Protein AF-A0A183L4C7-F1 (afdb_monomer_lite)

InterPro domains:
  IPR059255 CFAP74, first Ig-like domain [PF24771] (80-130)

Foldseek 3Di:
DDDDPPPPPPPPPDDDDDDDDDDDDDDDDDDDDPPDPVVVVQVPDDPVRVVVVVVVVVVCVVVVDDFDADPNDTDDDDQKDKVVPDDDDPDDDPPDDDDDDMDIDGPDPDDDDDDDDPDDPVVVVRDDDD

Structure (mmCIF, N/CA/C/O backbone):
data_AF-A0A183L4C7-F1
#
_entry.id   AF-A0A183L4C7-F1
#
loop_
_atom_site.group_PDB
_atom_site.id
_atom_site.type_symbol
_atom_site.label_atom_id
_atom_site.label_alt_id
_atom_site.label_comp_id
_atom_site.label_asym_id
_atom_site.label_entity_id
_atom_site.label_seq_id
_atom_site.pdbx_PDB_ins_code
_atom_site.Cartn_x
_atom_site.Cartn_y
_atom_site.Cartn_z
_atom_site.occupancy
_atom_site.B_iso_or_equiv
_atom_site.auth_seq_id
_atom_site.auth_comp_id
_atom_site.auth_asym_id
_atom_site.auth_atom_id
_atom_site.pdbx_PDB_model_num
ATOM 1 N N . LEU A 1 1 ? 10.182 16.700 11.525 1.00 36.00 1 LEU A N 1
ATOM 2 C CA . LEU A 1 1 ? 11.193 16.830 10.453 1.00 36.00 1 LEU A CA 1
ATOM 3 C C . LEU A 1 1 ? 10.450 17.021 9.144 1.00 36.00 1 LEU A C 1
ATOM 5 O O . LEU A 1 1 ? 9.896 16.068 8.617 1.00 36.00 1 LEU A O 1
ATOM 9 N N . THR A 1 2 ? 10.350 18.267 8.698 1.00 35.50 2 THR A N 1
ATOM 10 C CA . THR A 1 2 ? 9.582 18.672 7.516 1.00 35.50 2 THR A CA 1
ATOM 11 C C . THR A 1 2 ? 10.579 18.859 6.381 1.00 35.50 2 THR A C 1
ATOM 13 O O . THR A 1 2 ? 11.423 19.748 6.461 1.00 35.50 2 THR A O 1
ATOM 16 N N . ILE A 1 3 ? 10.550 17.993 5.368 1.00 37.69 3 ILE A N 1
ATOM 17 C CA . ILE A 1 3 ? 11.445 18.105 4.211 1.00 37.69 3 ILE A CA 1
ATOM 18 C C . ILE A 1 3 ? 10.652 18.760 3.081 1.00 37.69 3 ILE A C 1
ATOM 20 O O . ILE A 1 3 ? 9.740 18.166 2.515 1.00 37.69 3 ILE A O 1
ATOM 24 N N . SER A 1 4 ? 10.995 20.021 2.821 1.00 31.45 4 SER A N 1
ATOM 25 C CA . SER A 1 4 ? 10.507 20.859 1.725 1.00 31.45 4 SER A CA 1
ATOM 26 C C . SER A 1 4 ? 10.917 20.267 0.371 1.00 31.45 4 SER A C 1
ATOM 28 O O . SER A 1 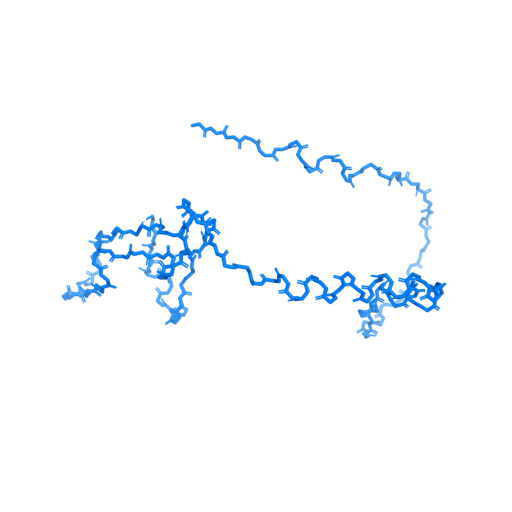4 ? 12.100 20.039 0.117 1.00 31.45 4 SER A O 1
ATOM 30 N N . THR A 1 5 ? 9.943 20.026 -0.506 1.00 47.28 5 THR A N 1
ATOM 31 C CA . THR A 1 5 ? 10.123 19.465 -1.857 1.00 47.28 5 THR A CA 1
ATOM 32 C C . THR A 1 5 ? 10.135 20.526 -2.965 1.00 47.28 5 THR A C 1
ATOM 34 O O . THR A 1 5 ? 9.889 20.211 -4.126 1.00 47.28 5 THR A O 1
ATOM 37 N N . ASP A 1 6 ? 10.487 21.778 -2.661 1.00 49.00 6 ASP A N 1
ATOM 38 C CA . ASP A 1 6 ? 10.307 22.897 -3.606 1.00 49.00 6 ASP A CA 1
ATOM 39 C C . ASP A 1 6 ? 11.470 23.179 -4.576 1.00 49.00 6 ASP A C 1
ATOM 41 O O . ASP A 1 6 ? 11.409 24.115 -5.373 1.00 49.00 6 ASP A O 1
ATOM 45 N N . ARG A 1 7 ? 12.548 22.384 -4.579 1.00 41.00 7 ARG A N 1
ATOM 46 C CA . ARG A 1 7 ? 13.713 22.665 -5.452 1.00 41.00 7 ARG A CA 1
ATOM 47 C C . ARG A 1 7 ? 13.777 21.875 -6.754 1.00 41.00 7 ARG A C 1
ATOM 49 O O . ARG A 1 7 ? 14.546 22.250 -7.636 1.00 41.00 7 ARG A O 1
ATOM 56 N N . VAL A 1 8 ? 12.978 20.821 -6.915 1.00 41.62 8 VAL A N 1
ATOM 57 C CA . VAL A 1 8 ? 13.035 19.980 -8.128 1.00 41.62 8 VAL A CA 1
ATOM 58 C C . VAL A 1 8 ? 12.084 20.482 -9.224 1.00 41.62 8 VAL A C 1
ATOM 60 O O . VAL A 1 8 ? 12.367 20.282 -10.402 1.00 41.62 8 VAL A O 1
ATOM 63 N N . LEU A 1 9 ? 11.029 21.233 -8.881 1.00 42.97 9 LEU A N 1
ATOM 64 C CA . LEU A 1 9 ? 10.064 21.743 -9.867 1.00 42.97 9 LEU A CA 1
ATOM 65 C C . LEU A 1 9 ? 10.450 23.063 -10.562 1.00 42.97 9 LEU A C 1
ATOM 67 O O . LEU A 1 9 ? 9.846 23.403 -11.575 1.00 42.97 9 LEU A O 1
ATOM 71 N N . GLN A 1 10 ? 11.472 23.795 -10.108 1.00 40.47 10 GLN A N 1
ATOM 72 C CA . GLN A 1 10 ? 11.797 25.110 -10.693 1.00 40.47 10 GLN A CA 1
ATOM 73 C C . GLN A 1 10 ? 12.658 25.065 -11.968 1.00 40.47 10 GLN A C 1
ATOM 75 O O . GLN A 1 10 ? 12.884 26.098 -12.594 1.00 40.47 10 GLN A O 1
ATOM 80 N N . LYS A 1 11 ? 13.142 23.891 -12.398 1.00 40.41 11 LYS A N 1
ATOM 81 C CA . LYS A 1 11 ? 13.988 23.787 -13.605 1.00 40.41 11 LYS A CA 1
ATOM 82 C C . LYS A 1 11 ? 13.222 23.638 -14.925 1.00 40.41 11 LYS A C 1
ATOM 84 O O . LYS A 1 11 ? 13.866 23.586 -15.968 1.00 40.41 11 LYS A O 1
ATOM 89 N N . LEU A 1 12 ? 11.887 23.614 -14.909 1.00 40.69 12 LEU A N 1
ATOM 90 C CA . LEU A 1 12 ? 11.076 23.423 -16.122 1.00 40.69 12 LEU A CA 1
ATOM 91 C C . LEU A 1 12 ? 10.258 24.647 -16.565 1.00 40.69 12 LEU A C 1
ATOM 93 O O . LEU A 1 12 ? 9.560 24.560 -17.568 1.00 40.69 12 LEU A O 1
ATOM 97 N N . THR A 1 13 ? 10.352 25.799 -15.896 1.00 35.84 13 THR A N 1
ATOM 98 C CA . THR A 1 13 ? 9.482 26.956 -16.201 1.00 35.84 13 THR A CA 1
A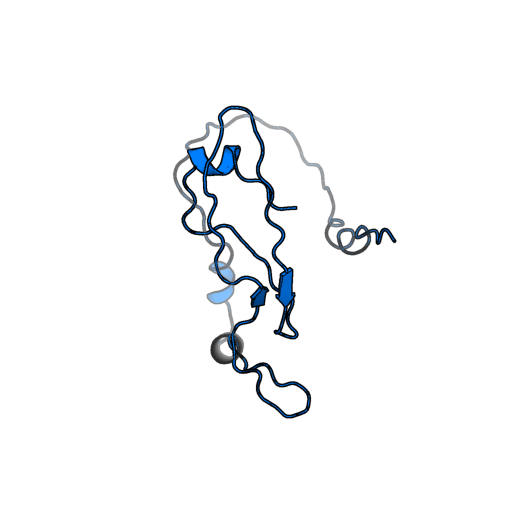TOM 99 C C . THR A 1 13 ? 10.157 28.113 -16.943 1.00 35.84 13 THR A C 1
ATOM 101 O O . THR A 1 13 ? 9.491 29.085 -17.286 1.00 35.84 13 THR A O 1
ATOM 104 N N . ASN A 1 14 ? 11.444 28.014 -17.284 1.00 41.38 14 ASN A N 1
ATOM 105 C CA . ASN A 1 14 ? 12.133 29.065 -18.039 1.00 41.38 14 ASN A CA 1
ATOM 106 C C . ASN A 1 14 ? 12.185 28.753 -19.538 1.00 41.38 14 ASN A C 1
ATOM 108 O O . ASN A 1 14 ? 13.202 28.292 -20.056 1.00 41.38 14 ASN A O 1
ATOM 112 N N . ARG A 1 15 ? 11.101 29.062 -20.257 1.00 36.44 15 ARG A N 1
ATOM 113 C CA . ARG A 1 15 ? 11.179 29.329 -21.700 1.00 36.44 15 ARG A CA 1
ATOM 114 C C . ARG A 1 15 ? 10.190 30.425 -22.107 1.00 36.44 15 ARG A C 1
ATOM 116 O O . ARG A 1 15 ? 9.034 30.165 -22.397 1.00 36.44 15 ARG A O 1
ATOM 123 N N . SER A 1 16 ? 10.706 31.655 -22.054 1.00 36.31 16 SER A N 1
ATOM 124 C CA . SER A 1 16 ? 10.341 32.831 -22.859 1.00 36.31 16 SER A CA 1
ATOM 125 C C . SER A 1 16 ? 8.854 33.060 -23.176 1.00 36.31 16 SER A C 1
ATOM 127 O O . SER A 1 16 ? 8.332 32.552 -24.166 1.00 36.31 16 SER A O 1
ATOM 129 N N . SER A 1 17 ? 8.226 33.969 -22.425 1.00 35.38 17 SER A N 1
ATOM 130 C CA . SER A 1 17 ? 7.083 34.742 -22.921 1.00 35.38 17 SER A CA 1
ATOM 131 C C . SER A 1 17 ? 7.559 35.713 -24.002 1.00 35.38 17 SER A C 1
ATOM 133 O O . SER A 1 17 ? 8.181 36.727 -23.688 1.00 35.38 17 SER A O 1
ATOM 135 N N . THR A 1 18 ? 7.233 35.438 -25.261 1.00 33.53 18 THR A N 1
ATOM 136 C CA . THR A 1 18 ? 7.193 36.466 -26.308 1.00 33.53 18 THR A CA 1
ATOM 137 C C . THR A 1 18 ? 5.728 36.832 -26.524 1.00 33.53 18 THR A C 1
ATOM 139 O O . THR A 1 18 ? 4.923 35.995 -26.918 1.00 33.53 18 THR A O 1
ATOM 142 N N . LYS A 1 19 ? 5.373 38.073 -26.183 1.00 43.31 19 LYS A N 1
ATOM 143 C CA . LYS A 1 19 ? 4.039 38.658 -26.383 1.00 43.31 19 LYS A CA 1
ATOM 144 C C . LYS A 1 19 ? 3.840 38.983 -27.868 1.00 43.31 19 LYS A C 1
ATOM 146 O O . LYS A 1 19 ? 4.723 39.607 -28.445 1.00 43.31 19 LYS A O 1
ATOM 151 N N . LEU A 1 20 ? 2.693 38.629 -28.448 1.00 32.34 20 LEU A N 1
ATOM 152 C CA . LEU A 1 20 ? 2.172 39.150 -29.726 1.00 32.34 20 LEU A CA 1
ATOM 153 C C . LEU A 1 20 ? 0.635 38.952 -29.764 1.00 32.34 20 LEU A C 1
ATOM 155 O O . LEU A 1 20 ? 0.126 38.188 -28.944 1.00 32.34 20 LEU A O 1
ATOM 159 N N . PRO A 1 21 ? -0.110 39.725 -30.577 1.00 32.47 21 PRO A N 1
ATOM 160 C CA . PRO A 1 21 ? -1.150 40.641 -30.122 1.00 32.47 21 PRO A CA 1
ATOM 161 C C . PRO A 1 21 ? -2.568 40.079 -30.267 1.00 32.47 21 PRO A C 1
ATOM 163 O O . PRO A 1 21 ? -2.822 39.132 -31.005 1.00 32.47 21 PRO A O 1
ATOM 166 N N . GLU A 1 22 ? -3.487 40.728 -29.558 1.00 44.72 22 GLU A N 1
ATOM 167 C CA . GLU A 1 22 ? -4.935 40.541 -29.623 1.00 44.72 22 GLU A CA 1
ATOM 168 C C . GLU A 1 22 ? -5.461 40.796 -31.042 1.00 44.72 22 GLU A C 1
ATOM 170 O O . GLU A 1 22 ? -5.318 41.907 -31.540 1.00 44.72 22 GLU A O 1
ATOM 175 N N . THR A 1 23 ? -6.094 39.797 -31.669 1.00 37.69 23 THR A N 1
ATOM 176 C CA . THR A 1 23 ? -7.188 40.014 -32.635 1.00 37.69 23 THR A CA 1
ATOM 177 C C . THR A 1 23 ? -8.161 38.826 -32.626 1.00 37.69 23 THR A C 1
ATOM 179 O O . THR A 1 23 ? -7.791 37.686 -32.889 1.00 37.69 23 THR A O 1
ATOM 182 N N . ASP A 1 24 ? -9.390 39.150 -32.228 1.00 33.12 24 ASP A N 1
ATOM 183 C CA . 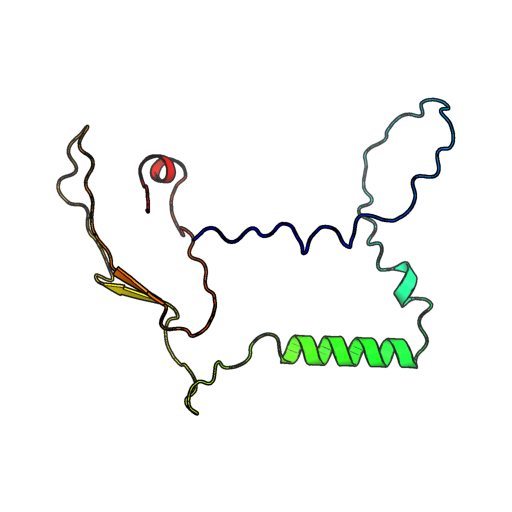ASP A 1 24 ? -10.710 38.699 -32.685 1.00 33.12 24 ASP A CA 1
ATOM 184 C C . ASP A 1 24 ? -11.035 37.211 -32.932 1.00 33.12 24 ASP A C 1
ATOM 186 O O . ASP A 1 24 ? -10.726 36.607 -33.954 1.00 33.12 24 ASP A O 1
ATOM 190 N N . ASN A 1 25 ? -11.816 36.690 -31.977 1.00 45.41 25 ASN A N 1
ATOM 191 C CA . ASN A 1 25 ? -12.999 35.826 -32.101 1.00 45.41 25 ASN A CA 1
ATOM 192 C C . ASN A 1 25 ? -13.237 35.101 -33.442 1.00 45.41 25 ASN A C 1
ATOM 194 O O . ASN A 1 25 ? -13.843 35.658 -34.357 1.00 45.41 25 ASN A O 1
ATOM 198 N N . VAL A 1 26 ? -12.964 33.790 -33.469 1.00 35.09 26 VAL A N 1
ATOM 199 C CA . VAL A 1 26 ? -13.670 32.842 -34.347 1.00 35.09 26 VAL A CA 1
ATOM 200 C C . VAL A 1 26 ? -14.128 31.629 -33.528 1.00 35.09 26 VAL A C 1
ATOM 202 O O . VAL A 1 26 ? -13.431 31.137 -32.645 1.00 35.09 26 VAL A O 1
ATOM 205 N N . ILE A 1 27 ? -15.368 31.240 -33.804 1.00 36.41 27 ILE A N 1
ATOM 206 C CA . ILE A 1 27 ? -16.267 30.301 -33.129 1.00 36.41 27 ILE A CA 1
ATOM 207 C C . ILE A 1 27 ? -15.637 28.912 -32.906 1.00 36.41 27 ILE A C 1
ATOM 209 O O . ILE A 1 27 ? -15.027 28.343 -33.805 1.00 36.41 27 ILE A O 1
ATOM 213 N N . TYR A 1 28 ? -15.817 28.358 -31.700 1.00 32.53 28 TYR A N 1
ATOM 214 C CA . TYR A 1 28 ? -15.396 27.001 -31.342 1.00 32.53 28 TYR A CA 1
ATOM 215 C C . TYR A 1 28 ? -16.383 25.956 -31.872 1.00 32.53 28 TYR A C 1
ATOM 217 O O . TYR A 1 28 ? -17.451 25.786 -31.286 1.00 32.53 28 TYR A O 1
ATOM 225 N N . ASP A 1 29 ? -15.972 25.172 -32.867 1.00 37.66 29 ASP A N 1
ATOM 226 C CA . ASP A 1 29 ? -16.484 23.812 -33.041 1.00 37.66 29 ASP A CA 1
ATOM 227 C C . ASP A 1 29 ? -15.590 22.851 -32.248 1.00 37.66 29 ASP A C 1
ATOM 229 O O . ASP A 1 29 ? -14.447 22.557 -32.601 1.00 37.66 29 ASP A O 1
ATOM 233 N N . LYS A 1 30 ? -16.103 22.399 -31.100 1.00 45.47 30 LYS A N 1
ATOM 234 C CA . LYS A 1 30 ? -15.483 21.361 -30.272 1.00 45.47 30 LYS A CA 1
ATOM 235 C C . LYS A 1 30 ? -15.849 19.980 -30.806 1.00 45.47 30 LYS A C 1
ATOM 237 O O . LYS A 1 30 ? -16.682 19.318 -30.199 1.00 45.47 30 LYS A O 1
ATOM 242 N N . GLU A 1 31 ? -15.177 19.480 -31.835 1.00 45.22 31 GLU A N 1
ATOM 243 C CA . GLU A 1 31 ? -15.162 18.033 -32.073 1.00 45.22 31 GLU A CA 1
ATOM 244 C C . GLU A 1 31 ? -13.779 17.535 -32.495 1.00 45.22 31 GLU A C 1
ATOM 246 O O . GLU A 1 31 ? -13.274 17.869 -33.555 1.00 45.22 31 GLU A O 1
ATOM 251 N N . LYS A 1 32 ? -13.220 16.692 -31.612 1.00 46.84 32 LYS A N 1
ATOM 252 C CA . LYS A 1 32 ? -12.145 15.713 -31.826 1.00 46.84 32 LYS A CA 1
ATOM 253 C C . LYS A 1 32 ? -10.874 16.233 -32.490 1.00 46.84 32 LYS A C 1
ATOM 255 O O . LYS A 1 32 ? -10.802 16.267 -33.699 1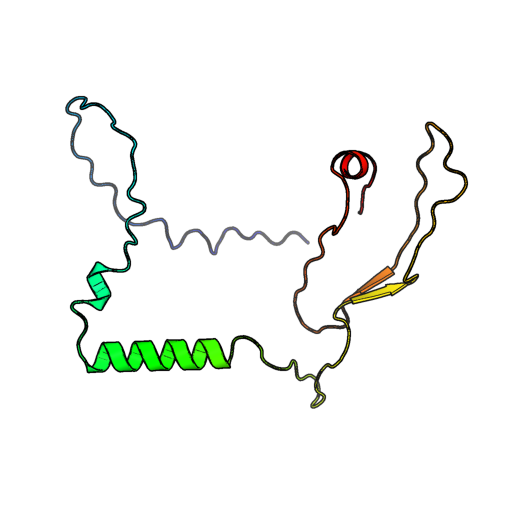.00 46.84 32 LYS A O 1
ATOM 260 N N . GLU A 1 33 ? -9.821 16.397 -31.691 1.00 39.44 33 GLU A N 1
ATOM 261 C CA . GLU A 1 33 ? -8.472 15.959 -32.071 1.00 39.44 33 GLU A CA 1
ATOM 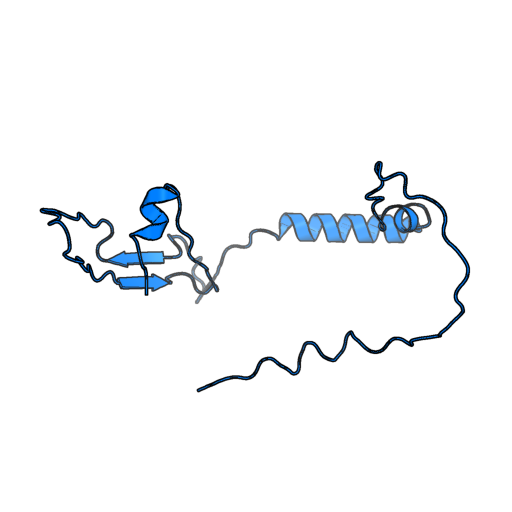262 C C . GLU A 1 33 ? -7.551 16.017 -30.840 1.00 39.44 33 GLU A C 1
ATOM 264 O O . GLU A 1 33 ? -6.827 16.976 -30.589 1.00 39.44 33 GLU A O 1
ATOM 269 N N . HIS A 1 34 ? -7.552 14.948 -30.036 1.00 40.62 34 HIS A N 1
ATOM 270 C CA . HIS A 1 34 ? -6.365 14.620 -29.243 1.00 40.62 34 HIS A CA 1
ATOM 271 C C . HIS A 1 34 ? -5.338 14.005 -30.198 1.00 40.62 34 HIS A C 1
ATOM 273 O O . HIS A 1 34 ? -5.054 12.808 -30.149 1.00 40.62 34 HIS A O 1
ATOM 279 N N . THR A 1 35 ? -4.836 14.811 -31.132 1.00 42.94 35 THR A N 1
ATOM 280 C CA . THR A 1 35 ? -3.820 14.375 -32.083 1.00 42.94 35 THR A CA 1
ATOM 281 C C . THR A 1 35 ? -2.526 14.199 -31.314 1.00 42.94 35 THR A C 1
ATOM 283 O O . THR A 1 35 ? -1.884 15.148 -30.870 1.00 42.94 35 THR A O 1
ATOM 286 N N . ASN A 1 36 ? -2.202 12.927 -31.108 1.00 52.00 36 ASN A N 1
ATOM 287 C CA . ASN A 1 36 ? -0.953 12.406 -30.591 1.00 52.00 36 ASN A CA 1
ATOM 288 C C . ASN A 1 36 ? 0.240 13.167 -31.200 1.00 52.00 36 ASN A C 1
ATOM 290 O O . ASN A 1 36 ? 0.643 12.916 -32.339 1.00 52.00 36 ASN A O 1
ATOM 294 N N . CYS A 1 37 ? 0.817 14.079 -30.416 1.00 48.06 37 CYS A N 1
ATOM 295 C CA . CYS A 1 37 ? 1.974 14.898 -30.772 1.00 48.06 37 CYS A CA 1
ATOM 296 C C . CYS A 1 37 ? 3.264 14.088 -31.012 1.00 48.06 37 CYS A C 1
ATOM 298 O O . CYS A 1 37 ? 4.287 14.662 -31.380 1.00 48.06 37 CYS A O 1
ATOM 300 N N . ASN A 1 38 ? 3.217 12.758 -30.892 1.00 53.75 38 ASN A N 1
ATOM 301 C CA . ASN A 1 38 ? 4.356 11.869 -31.108 1.00 53.75 38 ASN A CA 1
ATOM 302 C C . ASN A 1 38 ? 4.407 11.302 -32.541 1.00 53.75 38 ASN A C 1
ATOM 304 O O . ASN A 1 38 ? 5.399 10.678 -32.910 1.00 53.75 38 ASN A O 1
ATOM 308 N N . THR A 1 39 ? 3.361 11.498 -33.352 1.00 51.62 39 THR A N 1
ATOM 309 C CA . THR A 1 39 ? 3.235 10.851 -34.676 1.00 51.62 39 THR A CA 1
ATOM 310 C C . THR A 1 39 ? 4.167 11.469 -35.728 1.00 51.62 39 THR A C 1
ATOM 312 O O . THR A 1 39 ? 4.742 10.764 -36.548 1.00 51.62 39 THR A O 1
ATOM 315 N N . TYR A 1 40 ? 4.414 12.780 -35.666 1.00 50.72 40 TYR A N 1
ATOM 316 C CA . TYR A 1 40 ? 5.188 13.491 -36.696 1.00 50.72 40 TYR A CA 1
ATOM 317 C C . TYR A 1 40 ? 6.709 13.269 -36.619 1.00 50.72 40 TYR A C 1
ATOM 319 O O . TYR A 1 40 ? 7.425 13.540 -37.585 1.00 50.72 40 TYR A O 1
ATOM 327 N N . HIS A 1 41 ? 7.231 12.788 -35.484 1.00 54.06 41 HIS A N 1
ATOM 328 C CA . HIS A 1 41 ? 8.672 12.571 -35.308 1.00 54.06 41 HIS A CA 1
ATOM 329 C C . HIS A 1 41 ? 9.120 11.162 -35.728 1.00 54.06 41 HIS A C 1
ATOM 331 O O . HIS A 1 41 ? 10.246 10.982 -36.183 1.00 54.06 41 HIS A O 1
ATOM 337 N N . THR A 1 42 ? 8.238 10.162 -35.653 1.00 55.34 42 THR A N 1
ATOM 338 C CA . THR A 1 42 ? 8.545 8.776 -36.046 1.00 55.34 42 THR A CA 1
ATOM 339 C C . THR A 1 42 ? 8.612 8.587 -37.563 1.00 55.34 42 THR A C 1
ATOM 341 O O . THR A 1 42 ? 9.374 7.743 -38.040 1.00 55.34 42 THR A O 1
ATOM 344 N N . GLU A 1 43 ? 7.886 9.387 -38.346 1.00 62.62 43 GLU A N 1
ATOM 345 C CA . GLU A 1 43 ? 7.881 9.289 -39.813 1.00 62.62 43 GLU A CA 1
ATOM 346 C C . GLU A 1 43 ? 9.199 9.762 -40.450 1.00 62.62 43 GLU A C 1
ATOM 348 O O . GLU A 1 43 ? 9.703 9.103 -41.362 1.00 62.62 43 GLU A O 1
ATOM 353 N N . ARG A 1 44 ? 9.820 10.828 -39.917 1.00 68.12 44 ARG A N 1
ATOM 354 C CA . ARG A 1 44 ? 11.091 11.411 -40.413 1.00 68.12 44 ARG A CA 1
ATOM 355 C C . ARG A 1 44 ? 12.366 10.793 -39.828 1.00 68.12 44 ARG A C 1
ATOM 357 O O . ARG A 1 44 ? 13.465 11.246 -40.127 1.00 68.12 44 ARG A O 1
ATOM 364 N N . CYS A 1 45 ? 12.215 9.773 -38.999 1.00 70.31 45 CYS A N 1
ATOM 365 C CA . CYS A 1 45 ? 13.302 9.130 -38.280 1.00 70.31 45 CYS A CA 1
ATOM 366 C C . CYS A 1 45 ? 14.112 8.203 -39.214 1.00 70.31 45 CYS A C 1
ATOM 368 O O . CYS A 1 45 ? 13.536 7.436 -40.001 1.00 70.31 45 CYS A O 1
ATOM 370 N N . SER A 1 46 ? 15.444 8.275 -39.146 1.00 85.62 46 SER A N 1
ATOM 371 C CA . SER A 1 46 ? 16.368 7.411 -39.888 1.00 85.62 46 SER A CA 1
ATOM 372 C C . SER A 1 46 ? 16.132 5.939 -39.540 1.00 85.62 46 SER A C 1
ATOM 374 O O . SER A 1 46 ? 15.695 5.601 -38.439 1.00 85.62 46 SER A O 1
ATOM 376 N N . LYS A 1 47 ? 16.452 5.025 -40.464 1.00 88.00 47 LYS A N 1
ATOM 377 C CA . LYS A 1 47 ? 16.309 3.576 -40.238 1.00 88.00 47 LYS A CA 1
ATOM 378 C C . LYS A 1 47 ? 17.044 3.121 -38.967 1.00 88.00 47 LYS A C 1
ATOM 380 O O . LYS A 1 47 ? 16.502 2.319 -38.215 1.00 88.00 47 LYS A O 1
ATOM 385 N N . ALA A 1 48 ? 18.223 3.689 -38.704 1.00 91.19 48 ALA A N 1
ATOM 386 C CA . ALA A 1 48 ? 19.010 3.401 -37.506 1.00 91.19 48 ALA A CA 1
ATOM 387 C C . ALA A 1 48 ? 18.332 3.898 -36.217 1.00 91.19 48 ALA A C 1
ATOM 389 O O . ALA A 1 48 ? 18.302 3.198 -35.212 1.00 91.19 48 ALA A O 1
ATOM 390 N N . GLU A 1 49 ? 17.743 5.092 -36.243 1.00 86.50 49 GLU A N 1
ATOM 391 C CA . GLU A 1 49 ? 17.050 5.660 -35.084 1.00 86.50 49 GLU A CA 1
ATOM 392 C C . GLU A 1 49 ? 15.771 4.871 -34.749 1.00 86.50 49 GLU A C 1
ATOM 394 O O . GLU A 1 49 ? 15.497 4.605 -33.578 1.00 86.50 49 GLU A O 1
ATOM 399 N N . LYS A 1 50 ? 15.034 4.414 -35.773 1.00 88.12 50 LYS A N 1
ATOM 400 C CA . LYS A 1 50 ? 13.874 3.519 -35.613 1.00 88.12 50 LYS A CA 1
ATOM 401 C C . LYS A 1 50 ? 14.267 2.194 -34.955 1.00 88.12 50 LYS A C 1
ATOM 403 O O . LYS A 1 50 ? 13.564 1.723 -34.063 1.00 88.12 50 LYS A O 1
ATOM 408 N N . GLU A 1 51 ? 15.397 1.617 -35.357 1.00 92.81 51 GLU A N 1
ATOM 409 C CA . GLU A 1 51 ? 15.926 0.380 -34.774 1.00 92.81 51 GLU A CA 1
ATOM 410 C C . GLU A 1 51 ? 16.350 0.566 -33.309 1.00 92.81 51 GLU A C 1
ATOM 412 O O . GLU A 1 51 ? 15.989 -0.244 -32.451 1.00 92.81 51 GLU A O 1
ATOM 417 N N . ILE A 1 52 ? 17.049 1.663 -32.993 1.00 93.38 52 ILE A N 1
ATOM 418 C CA . ILE A 1 52 ? 17.425 2.014 -31.615 1.00 93.38 52 ILE A CA 1
ATOM 419 C C . ILE A 1 52 ? 16.174 2.158 -30.748 1.00 93.38 52 ILE A C 1
ATOM 421 O O . ILE A 1 52 ? 16.103 1.570 -29.668 1.00 93.38 52 ILE A O 1
ATOM 425 N N . LEU A 1 53 ? 15.170 2.895 -31.230 1.00 92.56 53 LEU A N 1
ATOM 426 C CA . LEU A 1 53 ? 13.915 3.086 -30.512 1.00 92.56 53 LEU A CA 1
ATOM 427 C C . LEU A 1 53 ? 13.226 1.747 -30.237 1.00 92.56 53 LEU A C 1
ATOM 429 O O . LEU A 1 53 ? 12.837 1.477 -29.102 1.00 92.56 53 LEU A O 1
ATOM 433 N N . GLN A 1 54 ? 13.113 0.885 -31.248 1.00 93.19 54 GLN A N 1
ATOM 434 C CA . GLN A 1 54 ? 12.504 -0.434 -31.092 1.00 93.19 54 GLN A CA 1
ATOM 435 C C . GLN A 1 54 ? 13.252 -1.284 -30.059 1.00 93.19 54 GLN A C 1
ATOM 437 O O . GLN A 1 54 ? 12.616 -1.904 -29.205 1.00 93.19 54 GLN A O 1
ATOM 442 N N . ARG A 1 55 ? 14.588 -1.275 -30.086 1.00 95.25 55 ARG A N 1
ATOM 443 C CA . ARG A 1 55 ? 15.417 -1.994 -29.113 1.00 95.25 55 ARG A CA 1
ATOM 444 C C . ARG A 1 55 ? 15.202 -1.482 -27.691 1.00 95.25 55 ARG A C 1
ATOM 446 O O . ARG A 1 55 ? 15.018 -2.292 -26.788 1.00 95.25 55 ARG A O 1
ATOM 453 N N . VAL A 1 56 ? 15.186 -0.165 -27.486 1.00 94.44 56 VAL A N 1
ATOM 454 C CA . VAL A 1 56 ? 14.957 0.445 -26.164 1.00 94.44 56 VAL A CA 1
ATOM 455 C C . VAL A 1 56 ? 13.558 0.120 -25.645 1.00 94.44 56 VAL A C 1
ATOM 457 O O . VAL A 1 56 ? 13.402 -0.231 -24.476 1.00 94.44 56 VAL A O 1
ATOM 460 N N . LEU A 1 57 ? 12.539 0.190 -26.505 1.00 94.31 57 LEU A N 1
ATOM 461 C CA . LEU A 1 57 ? 11.169 -0.172 -26.143 1.00 94.31 57 LEU A CA 1
ATOM 462 C C . LEU A 1 57 ? 11.065 -1.646 -25.749 1.00 94.31 57 LEU A C 1
ATOM 464 O O . LEU A 1 57 ? 10.428 -1.962 -24.746 1.00 94.31 57 LEU A O 1
ATOM 468 N N . GLN A 1 58 ? 11.707 -2.534 -26.506 1.00 95.00 58 GLN A N 1
ATOM 469 C CA . GLN A 1 58 ? 11.727 -3.963 -26.215 1.00 95.00 58 GLN A CA 1
ATOM 470 C C . GLN A 1 58 ? 12.430 -4.249 -24.882 1.00 95.00 58 GLN A C 1
ATOM 472 O O . GLN A 1 58 ? 11.850 -4.895 -24.015 1.00 95.00 58 GLN A O 1
ATOM 477 N N . GLN A 1 59 ? 13.617 -3.677 -24.668 1.00 93.81 59 GLN A N 1
ATOM 478 C CA . GLN A 1 59 ? 14.353 -3.802 -23.408 1.00 93.81 59 GLN A CA 1
ATOM 479 C C . GLN A 1 59 ? 13.558 -3.253 -22.225 1.00 93.81 59 GLN A C 1
ATOM 481 O O . GLN A 1 59 ? 13.547 -3.854 -21.155 1.00 93.81 59 GLN A O 1
ATOM 486 N N . THR A 1 60 ? 12.874 -2.124 -22.411 1.00 92.94 60 THR A N 1
ATOM 487 C CA . THR A 1 60 ? 12.035 -1.537 -21.366 1.00 92.94 60 THR A CA 1
ATOM 488 C C . THR A 1 60 ? 10.890 -2.482 -21.026 1.00 92.94 60 THR A C 1
ATOM 490 O O . THR A 1 60 ? 10.684 -2.751 -19.850 1.00 92.94 60 THR A O 1
ATOM 493 N N . ARG A 1 61 ? 10.196 -3.036 -22.032 1.00 92.25 61 ARG A N 1
ATOM 494 C CA . ARG A 1 61 ? 9.097 -4.004 -21.853 1.00 92.25 61 ARG A CA 1
ATOM 495 C C . ARG A 1 61 ? 9.540 -5.265 -21.120 1.00 92.25 61 ARG A C 1
ATOM 497 O O . ARG A 1 61 ? 8.852 -5.704 -20.205 1.00 92.25 61 ARG A O 1
ATOM 504 N N . GLU A 1 62 ? 10.688 -5.815 -21.493 1.00 91.75 62 GLU A N 1
ATOM 505 C CA . GLU A 1 62 ? 11.259 -7.012 -20.864 1.00 91.75 62 GLU A CA 1
ATOM 506 C C . GLU A 1 62 ? 11.669 -6.768 -19.405 1.00 91.75 62 GLU A C 1
ATOM 508 O O . GLU A 1 62 ? 11.630 -7.689 -18.595 1.00 91.75 62 GLU A O 1
ATOM 513 N N . ASN A 1 63 ? 12.007 -5.525 -19.049 1.00 88.56 63 ASN A N 1
ATOM 514 C CA . ASN A 1 63 ? 12.468 -5.141 -17.715 1.00 88.56 63 ASN A CA 1
ATOM 515 C C . ASN A 1 63 ? 11.418 -4.394 -16.874 1.00 88.56 63 ASN A C 1
ATOM 517 O O . ASN A 1 63 ? 11.770 -3.833 -15.839 1.00 88.56 63 ASN A O 1
ATOM 521 N N . ILE A 1 64 ? 10.136 -4.389 -17.270 1.00 87.75 64 ILE A N 1
ATOM 522 C CA . ILE A 1 64 ? 9.065 -3.760 -16.469 1.00 87.75 64 ILE A CA 1
ATOM 523 C C . ILE A 1 64 ? 8.946 -4.438 -15.100 1.00 87.75 64 ILE A C 1
ATOM 525 O O . ILE A 1 64 ? 8.767 -3.768 -14.085 1.00 87.75 64 ILE A O 1
ATOM 529 N N . VAL A 1 65 ? 9.037 -5.769 -15.073 1.00 84.19 65 VAL A N 1
ATOM 530 C CA . VAL A 1 65 ? 8.919 -6.568 -13.852 1.00 84.19 65 VAL A CA 1
ATOM 531 C C . VAL A 1 65 ? 10.256 -7.242 -13.586 1.00 84.19 65 VAL A C 1
ATOM 533 O O . VAL A 1 65 ? 10.585 -8.254 -14.200 1.00 84.19 65 VAL A O 1
ATOM 536 N N . GLN A 1 66 ? 11.029 -6.682 -12.658 1.00 83.88 66 GLN A N 1
ATOM 537 C CA . GLN A 1 66 ? 12.272 -7.289 -12.193 1.00 83.88 66 GLN A CA 1
ATOM 538 C C . GLN A 1 66 ? 12.079 -7.913 -10.808 1.00 83.88 66 GLN A C 1
ATOM 540 O O . GLN A 1 66 ? 11.410 -7.326 -9.953 1.00 83.88 66 GLN A O 1
ATOM 545 N N . PRO A 1 67 ? 12.656 -9.101 -10.554 1.00 84.75 67 PRO A N 1
ATOM 546 C CA . PRO A 1 67 ? 12.606 -9.701 -9.234 1.00 84.75 67 PRO A CA 1
ATOM 547 C C . PRO A 1 67 ? 13.378 -8.825 -8.248 1.00 84.75 67 PRO A C 1
ATOM 549 O O . PRO A 1 67 ? 14.538 -8.481 -8.471 1.00 84.75 67 PRO A O 1
ATOM 552 N N . GLN A 1 68 ? 12.748 -8.497 -7.127 1.00 82.38 68 GLN A N 1
ATOM 553 C CA . GLN A 1 68 ? 13.431 -7.812 -6.044 1.00 82.38 68 GLN A CA 1
ATOM 554 C C . GLN A 1 68 ? 14.392 -8.790 -5.360 1.00 82.38 68 GLN A C 1
ATOM 556 O O . GLN A 1 68 ? 13.965 -9.815 -4.833 1.00 82.38 68 GLN A O 1
ATOM 561 N N . ILE A 1 69 ? 15.690 -8.490 -5.376 1.00 84.50 69 ILE A N 1
ATOM 562 C CA . ILE A 1 69 ? 16.725 -9.308 -4.732 1.00 84.50 69 ILE A CA 1
ATOM 563 C C . ILE A 1 69 ? 17.352 -8.485 -3.612 1.00 84.50 69 ILE A C 1
ATOM 565 O O . ILE A 1 69 ? 17.884 -7.404 -3.857 1.00 84.50 69 ILE A O 1
ATOM 569 N N . VAL A 1 70 ? 17.308 -9.000 -2.384 1.00 73.88 70 VAL A N 1
ATOM 570 C CA . VAL A 1 70 ? 17.911 -8.360 -1.209 1.00 73.88 70 VAL A CA 1
ATOM 571 C C . VAL A 1 70 ? 18.748 -9.379 -0.451 1.00 73.88 70 VAL A C 1
ATOM 573 O O . VAL A 1 70 ? 18.319 -10.507 -0.224 1.00 73.88 70 VAL A O 1
ATOM 576 N N . ALA A 1 71 ? 19.978 -8.995 -0.096 1.00 78.56 71 ALA A N 1
ATOM 577 C CA . ALA A 1 71 ? 20.951 -9.869 0.567 1.00 78.56 71 ALA A CA 1
ATOM 578 C C . ALA A 1 71 ? 21.142 -11.232 -0.143 1.00 78.56 71 ALA A C 1
ATOM 580 O O . ALA A 1 71 ? 21.266 -12.273 0.499 1.00 78.56 71 ALA A O 1
ATOM 581 N N . GLY A 1 72 ? 21.113 -11.232 -1.483 1.00 83.50 72 GLY A N 1
ATOM 582 C CA . GLY A 1 72 ? 21.264 -12.440 -2.304 1.00 83.50 72 GLY A CA 1
ATOM 583 C C . GLY A 1 72 ? 20.038 -13.359 -2.337 1.00 83.50 72 GLY A C 1
ATOM 584 O O . GLY A 1 72 ? 20.086 -14.405 -2.980 1.00 83.50 72 GLY A O 1
ATOM 585 N N . LYS A 1 73 ? 18.932 -12.985 -1.685 1.00 82.38 73 LYS A N 1
ATOM 586 C CA . LYS A 1 73 ? 17.670 -13.729 -1.714 1.00 82.38 73 LYS A CA 1
ATOM 587 C C . LYS A 1 73 ? 16.638 -12.972 -2.536 1.00 82.38 73 LYS A C 1
ATOM 589 O O . LYS A 1 73 ? 16.444 -11.770 -2.358 1.00 82.38 73 LYS A O 1
ATOM 594 N N . LYS A 1 74 ? 15.966 -13.687 -3.437 1.00 86.44 74 LYS A N 1
ATOM 595 C CA . LYS A 1 74 ? 14.784 -13.167 -4.122 1.00 86.44 74 LYS A CA 1
ATOM 596 C C . LYS A 1 74 ? 13.682 -12.972 -3.081 1.00 86.44 74 LYS A C 1
ATOM 598 O O . LYS A 1 74 ? 13.383 -13.897 -2.328 1.00 86.44 74 LYS A O 1
ATOM 603 N N . PHE A 1 75 ? 13.116 -11.773 -3.026 1.00 84.56 75 PHE A N 1
ATOM 604 C CA . PHE A 1 75 ? 11.905 -11.519 -2.266 1.00 84.56 75 PHE A CA 1
ATOM 605 C C . PHE A 1 75 ? 10.757 -12.249 -2.957 1.00 84.56 75 PHE A C 1
ATOM 607 O O . PHE A 1 75 ? 10.473 -12.013 -4.134 1.00 84.56 75 PHE A O 1
ATOM 614 N N . ASP A 1 76 ? 10.145 -13.164 -2.221 1.00 80.81 76 ASP A N 1
ATOM 615 C CA . ASP A 1 76 ? 8.982 -13.920 -2.649 1.00 80.81 76 ASP A CA 1
ATOM 616 C C . ASP A 1 76 ? 7.972 -13.872 -1.504 1.00 80.81 76 ASP A C 1
ATOM 618 O O . ASP A 1 76 ? 8.273 -14.289 -0.382 1.00 80.81 76 ASP A O 1
ATOM 622 N N . GLY A 1 77 ? 6.824 -13.245 -1.749 1.00 83.31 77 GLY A N 1
ATOM 623 C CA . GLY A 1 77 ? 5.811 -13.013 -0.729 1.00 83.31 77 GLY A CA 1
ATOM 624 C C . GLY A 1 77 ? 5.000 -11.731 -0.926 1.00 83.31 77 GLY A C 1
ATOM 625 O O . GLY A 1 77 ? 5.265 -10.936 -1.831 1.00 83.31 77 GLY A O 1
ATOM 626 N N . PRO A 1 78 ? 3.983 -11.521 -0.074 1.00 83.69 78 PRO A N 1
ATOM 627 C CA . PRO A 1 78 ? 3.166 -10.320 -0.116 1.00 83.69 78 PRO A CA 1
ATOM 628 C C . PRO A 1 78 ? 3.977 -9.102 0.338 1.00 83.69 78 PRO A C 1
ATOM 630 O O . PRO A 1 78 ? 4.667 -9.144 1.357 1.00 83.69 78 PRO A O 1
ATOM 633 N N . SER A 1 79 ? 3.846 -7.983 -0.380 1.00 83.38 79 SER A N 1
ATOM 634 C CA . SER A 1 79 ? 4.525 -6.730 -0.018 1.00 83.38 79 SER A CA 1
ATOM 635 C C . SER A 1 79 ? 4.111 -6.194 1.350 1.00 83.38 79 SER A C 1
ATOM 637 O O . SER A 1 79 ? 4.888 -5.487 1.986 1.00 83.38 79 SER A O 1
ATOM 639 N N . PHE A 1 80 ? 2.912 -6.541 1.821 1.00 87.88 80 PHE A N 1
ATOM 640 C CA . PHE A 1 80 ? 2.408 -6.145 3.128 1.00 87.88 80 PHE A CA 1
ATOM 641 C C . PHE A 1 80 ? 1.994 -7.351 3.965 1.00 87.88 80 PHE A C 1
ATOM 643 O O . PHE A 1 80 ? 1.342 -8.272 3.478 1.00 87.88 80 PHE A O 1
ATOM 650 N N . ILE A 1 81 ? 2.321 -7.297 5.252 1.00 89.94 81 ILE A N 1
ATOM 651 C CA . ILE A 1 81 ? 1.893 -8.263 6.260 1.00 89.94 81 ILE A CA 1
ATOM 652 C C . ILE A 1 81 ? 1.025 -7.518 7.270 1.00 89.94 81 ILE A C 1
ATOM 654 O O . ILE A 1 81 ? 1.495 -6.586 7.923 1.00 89.94 81 ILE A O 1
ATOM 658 N N . ALA A 1 82 ? -0.238 -7.922 7.393 1.00 90.94 82 ALA A N 1
ATOM 659 C CA . ALA A 1 82 ? -1.190 -7.336 8.331 1.00 90.94 82 ALA A CA 1
ATOM 660 C C . ALA A 1 82 ? -1.369 -8.223 9.571 1.00 90.94 82 ALA A C 1
ATOM 662 O O . ALA A 1 82 ? -1.418 -9.451 9.474 1.00 90.94 82 ALA A O 1
ATOM 663 N N . LYS A 1 83 ? -1.479 -7.596 10.745 1.00 92.44 83 LYS A N 1
ATOM 664 C CA . LYS A 1 83 ? -1.834 -8.254 12.008 1.00 92.44 83 LYS A CA 1
ATOM 665 C C . LYS A 1 83 ? -2.869 -7.412 12.767 1.00 92.44 83 LYS A C 1
ATOM 667 O O . LYS A 1 83 ? -2.520 -6.307 13.190 1.00 92.44 83 LYS A 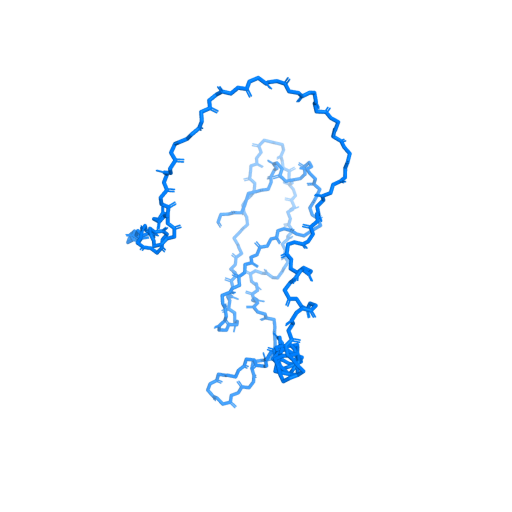O 1
ATOM 672 N N . PRO A 1 84 ? -4.089 -7.924 13.006 1.00 93.12 84 PRO A N 1
ATOM 673 C CA . PRO A 1 84 ? -4.666 -9.148 12.431 1.00 93.12 84 PRO A CA 1
ATOM 674 C C . PRO A 1 84 ? -4.874 -9.032 10.909 1.00 93.12 84 PRO A C 1
ATOM 676 O O . PRO A 1 84 ? -4.910 -7.929 10.370 1.00 93.12 84 PRO A O 1
ATOM 679 N N . ALA A 1 85 ? -4.978 -10.171 10.219 1.00 87.69 85 ALA A N 1
ATOM 680 C CA . ALA A 1 85 ? -5.221 -10.200 8.773 1.00 87.69 85 ALA A CA 1
ATOM 681 C C . ALA A 1 85 ? -6.675 -9.850 8.415 1.00 87.69 85 ALA A C 1
ATOM 683 O O . ALA A 1 85 ? -6.930 -9.281 7.359 1.00 87.69 85 ALA A O 1
ATOM 684 N N . GLU A 1 86 ? -7.610 -10.157 9.314 1.00 89.81 86 GLU A N 1
ATOM 685 C CA . GLU A 1 86 ? -9.033 -9.885 9.161 1.00 89.81 86 GLU A CA 1
ATOM 686 C C . GLU A 1 86 ? -9.576 -9.287 10.461 1.00 89.81 86 GLU A C 1
ATOM 688 O O . GLU A 1 86 ? -9.154 -9.664 11.559 1.00 89.81 86 GLU A O 1
ATOM 693 N N . ILE A 1 87 ? -10.489 -8.326 10.331 1.00 90.38 87 ILE A N 1
ATOM 694 C CA . ILE A 1 87 ? -11.133 -7.644 11.450 1.00 90.38 87 ILE A CA 1
ATOM 695 C C . ILE A 1 87 ? -12.645 -7.721 11.291 1.00 90.38 87 ILE A C 1
ATOM 697 O O . ILE A 1 87 ? -13.172 -7.543 10.197 1.00 90.38 87 ILE A O 1
ATOM 701 N N . TRP A 1 88 ? -13.335 -7.948 12.404 1.00 90.06 88 TRP A N 1
ATOM 702 C CA . TRP A 1 88 ? -14.788 -8.022 12.451 1.00 90.06 88 TRP A CA 1
ATOM 703 C C . TRP A 1 88 ? -15.307 -6.940 13.388 1.00 90.06 88 TRP A C 1
ATOM 705 O O . TRP A 1 88 ? -14.945 -6.902 14.564 1.00 90.06 88 TRP A O 1
ATOM 715 N N . PHE A 1 89 ? -16.166 -6.069 12.868 1.00 87.50 89 PHE A N 1
ATOM 716 C CA . PHE A 1 89 ? -16.902 -5.111 13.683 1.00 87.50 89 PHE A CA 1
ATOM 717 C C . PHE A 1 89 ? -18.197 -5.777 14.142 1.00 87.50 89 PHE A C 1
ATOM 719 O O . PHE A 1 89 ? -19.121 -5.964 13.354 1.00 87.50 89 PHE A O 1
ATOM 726 N N . GLN A 1 90 ? -18.250 -6.181 15.407 1.00 89.94 90 GLN A N 1
ATOM 727 C CA . GLN A 1 90 ? -19.456 -6.738 16.019 1.00 89.94 90 GLN A CA 1
ATOM 728 C C . GLN A 1 90 ? -20.156 -5.663 16.857 1.00 89.94 90 GLN A C 1
ATOM 730 O O . GLN A 1 90 ? -19.512 -4.724 17.324 1.00 89.94 90 GLN A O 1
ATOM 735 N N . ASN A 1 91 ? -21.471 -5.804 17.044 1.00 89.69 91 ASN A N 1
ATOM 736 C CA . ASN A 1 91 ? -22.279 -4.950 17.925 1.00 89.69 91 ASN A CA 1
ATOM 737 C C . ASN A 1 91 ? -22.132 -3.446 17.630 1.00 89.69 91 ASN A C 1
ATOM 739 O O . ASN A 1 91 ? -21.796 -2.654 18.506 1.00 89.69 91 ASN A O 1
ATOM 743 N N . ILE A 1 92 ? -22.341 -3.049 16.372 1.00 86.56 92 ILE A N 1
ATOM 744 C CA . ILE A 1 92 ? -22.315 -1.632 15.996 1.00 86.56 92 ILE A CA 1
ATOM 745 C C . ILE A 1 92 ? -23.526 -0.938 16.624 1.00 86.56 92 ILE A C 1
ATOM 747 O O . ILE A 1 92 ? -24.669 -1.225 16.274 1.00 86.56 92 ILE A O 1
ATOM 751 N N . GLU A 1 93 ? -23.260 -0.027 17.555 1.00 90.81 93 GLU A N 1
ATOM 752 C CA . GLU A 1 93 ? -24.270 0.837 18.155 1.00 90.81 93 GLU A CA 1
ATOM 753 C C . GLU A 1 93 ? -24.382 2.153 17.378 1.00 90.81 93 GLU A C 1
ATOM 755 O O . GLU A 1 93 ? -23.387 2.697 16.891 1.00 90.81 93 GLU A O 1
ATOM 760 N N . VAL A 1 94 ? -25.604 2.676 17.275 1.00 88.06 94 VAL A N 1
ATOM 761 C CA . VAL A 1 94 ? -25.862 3.972 16.637 1.00 88.06 94 VAL A CA 1
ATOM 762 C C . VAL A 1 94 ? -25.158 5.068 17.442 1.00 88.06 94 VAL A C 1
ATOM 764 O O . VAL A 1 94 ? -25.206 5.058 18.670 1.00 88.06 94 VAL A O 1
ATOM 767 N N . ASP A 1 95 ? -24.499 5.996 16.743 1.00 86.81 95 ASP A N 1
ATOM 768 C CA . ASP A 1 95 ? -23.770 7.142 17.316 1.00 86.81 95 ASP A CA 1
ATOM 769 C C . ASP A 1 95 ? -22.473 6.803 18.089 1.00 86.81 95 ASP A C 1
ATOM 771 O O . ASP A 1 95 ? -21.867 7.663 18.728 1.00 86.81 95 ASP A O 1
ATOM 775 N N . LYS A 1 96 ? -21.977 5.559 18.005 1.00 89.38 96 LYS A N 1
ATOM 776 C CA . LYS A 1 96 ? -20.682 5.170 18.592 1.00 89.38 96 LYS A CA 1
ATOM 777 C C . LYS A 1 96 ? -19.652 4.801 17.529 1.00 89.38 96 LYS A C 1
ATOM 779 O O . LYS A 1 96 ? -19.845 3.891 16.728 1.00 89.38 96 LYS A O 1
ATOM 784 N N . THR A 1 97 ? -18.491 5.455 17.574 1.00 88.88 97 THR A N 1
ATOM 785 C CA . THR A 1 97 ? -17.353 5.110 16.711 1.00 88.88 97 THR A CA 1
ATOM 786 C C . THR A 1 97 ? -16.542 3.964 17.310 1.00 88.88 97 THR A C 1
ATOM 788 O O . THR A 1 97 ? -15.907 4.121 18.355 1.00 88.88 97 THR A O 1
ATOM 791 N N . GLN A 1 98 ? -16.491 2.829 16.614 1.00 90.44 98 GLN A N 1
ATOM 792 C CA . GLN A 1 98 ? -15.603 1.720 16.963 1.00 90.44 98 GLN A CA 1
ATOM 793 C C . GLN A 1 98 ? -14.244 1.871 16.274 1.00 90.44 98 GLN A C 1
ATOM 795 O O . GLN A 1 98 ? -14.169 2.208 15.095 1.00 90.44 98 GLN A O 1
ATOM 800 N N . LYS A 1 99 ? -13.155 1.607 17.005 1.00 90.69 99 LYS A N 1
ATOM 801 C CA . LYS A 1 99 ? -11.784 1.681 16.482 1.00 90.69 99 LYS A CA 1
ATOM 802 C C . LYS A 1 99 ? -11.081 0.350 16.681 1.00 90.69 99 LYS A C 1
ATOM 804 O O . LYS A 1 99 ? -11.003 -0.142 17.803 1.00 90.69 99 LYS A O 1
ATOM 809 N N . ILE A 1 100 ? -10.523 -0.192 15.603 1.00 90.31 100 ILE A N 1
ATOM 810 C CA . ILE A 1 100 ? -9.709 -1.407 15.634 1.00 90.31 100 ILE A CA 1
ATOM 811 C C . ILE A 1 100 ? -8.291 -1.042 15.208 1.00 90.31 100 ILE A C 1
ATOM 813 O O . ILE A 1 100 ? -8.083 -0.408 14.176 1.00 90.31 100 ILE A O 1
ATOM 817 N N . LYS A 1 101 ? -7.307 -1.433 16.019 1.00 91.38 101 LYS A N 1
ATOM 818 C CA . LYS A 1 101 ? -5.893 -1.234 15.702 1.00 91.38 101 LYS A CA 1
ATOM 819 C C . LYS A 1 101 ? -5.382 -2.419 14.889 1.00 91.38 101 LYS A C 1
ATOM 821 O O . LYS A 1 101 ? -5.406 -3.549 15.371 1.00 91.38 101 LYS A O 1
ATOM 826 N N . VAL A 1 102 ? -4.867 -2.139 13.696 1.00 91.44 102 VAL A N 1
ATOM 827 C CA . VAL A 1 102 ? -4.206 -3.120 12.826 1.00 91.44 102 VAL A CA 1
ATOM 828 C C . VAL A 1 102 ? -2.779 -2.657 12.565 1.00 91.44 102 VAL A C 1
ATOM 830 O O . VAL A 1 102 ? -2.538 -1.485 12.289 1.00 91.44 102 VAL A O 1
ATOM 833 N N . THR A 1 103 ? -1.824 -3.575 12.660 1.00 92.25 103 THR A N 1
ATOM 834 C CA . THR A 1 103 ? -0.429 -3.316 12.296 1.00 92.25 103 THR A CA 1
ATOM 835 C C . THR A 1 103 ? -0.202 -3.786 10.868 1.00 92.25 103 THR A C 1
ATOM 837 O O . THR A 1 103 ? -0.332 -4.978 10.593 1.00 92.25 103 THR A O 1
ATOM 840 N N . LEU A 1 104 ? 0.168 -2.865 9.977 1.00 90.69 104 LEU A N 1
ATOM 841 C CA . LEU A 1 104 ? 0.560 -3.162 8.602 1.00 90.69 104 LEU A CA 1
ATOM 842 C C . LEU A 1 104 ? 2.074 -2.989 8.452 1.00 90.69 104 LEU A C 1
ATOM 844 O O . LEU A 1 104 ? 2.606 -1.897 8.638 1.00 90.69 104 LEU A O 1
ATOM 848 N N . THR A 1 105 ? 2.783 -4.063 8.124 1.00 89.94 105 THR A N 1
ATOM 849 C CA . THR A 1 105 ? 4.235 -4.052 7.913 1.00 89.94 105 THR A CA 1
ATOM 850 C C . THR A 1 105 ? 4.534 -4.166 6.426 1.00 89.94 105 THR A C 1
ATOM 852 O O . THR A 1 105 ? 4.124 -5.141 5.801 1.00 89.94 105 THR A O 1
ATOM 855 N N . ASN A 1 106 ? 5.264 -3.200 5.859 1.00 88.75 106 ASN A N 1
ATOM 856 C CA . ASN A 1 106 ? 5.825 -3.347 4.517 1.00 88.75 106 ASN A CA 1
ATOM 857 C C . ASN A 1 106 ? 7.003 -4.333 4.588 1.00 88.75 106 ASN A C 1
ATOM 859 O O . ASN A 1 106 ? 8.028 -4.039 5.201 1.00 88.75 106 ASN A O 1
ATOM 863 N N . ALA A 1 107 ? 6.806 -5.519 4.019 1.00 84.31 107 ALA A N 1
ATOM 864 C CA . ALA A 1 107 ? 7.800 -6.580 3.928 1.00 84.31 107 ALA A CA 1
ATOM 865 C C . ALA A 1 107 ? 8.600 -6.518 2.618 1.00 84.31 107 ALA A C 1
ATOM 867 O O . ALA A 1 107 ? 9.657 -7.139 2.521 1.00 84.31 107 ALA A O 1
ATOM 868 N N . SER A 1 108 ? 8.125 -5.757 1.628 1.00 80.12 108 SER A N 1
ATOM 869 C CA . SER A 1 108 ? 8.900 -5.447 0.430 1.00 80.12 108 SER A CA 1
ATOM 870 C C . SER A 1 108 ? 9.915 -4.340 0.722 1.00 80.12 108 SER A C 1
ATOM 872 O O . SER A 1 108 ? 9.642 -3.390 1.452 1.00 80.12 108 SER A O 1
ATOM 874 N N . TYR A 1 109 ? 11.086 -4.382 0.094 1.00 75.12 109 TYR A N 1
ATOM 875 C CA . TYR A 1 109 ? 12.049 -3.271 0.182 1.00 75.12 109 TYR A CA 1
ATOM 876 C C . TYR A 1 109 ? 11.736 -2.162 -0.843 1.00 75.12 109 TYR A C 1
ATOM 878 O O . TYR A 1 109 ? 12.628 -1.445 -1.287 1.00 75.12 109 TYR A O 1
ATOM 886 N N . ALA A 1 110 ? 10.478 -2.078 -1.290 1.00 79.31 110 ALA A N 1
ATOM 887 C CA . ALA A 1 110 ? 9.994 -1.137 -2.291 1.00 79.31 110 ALA A CA 1
ATOM 888 C C . ALA A 1 110 ? 8.981 -0.156 -1.682 1.00 79.31 110 ALA A C 1
ATOM 890 O O . ALA A 1 110 ? 8.239 -0.478 -0.746 1.00 79.31 110 ALA A O 1
ATOM 891 N N . ILE A 1 111 ? 8.928 1.050 -2.250 1.00 82.81 111 ILE A N 1
ATOM 892 C CA . ILE A 1 111 ? 7.915 2.045 -1.897 1.00 82.81 111 ILE A CA 1
ATOM 893 C C . ILE A 1 111 ? 6.574 1.553 -2.447 1.00 82.81 111 ILE A C 1
ATOM 895 O O . ILE A 1 111 ? 6.399 1.437 -3.657 1.00 82.81 111 ILE A O 1
ATOM 899 N N . SER A 1 112 ? 5.637 1.264 -1.548 1.00 83.56 112 SER A N 1
ATOM 900 C CA . SER A 1 112 ? 4.305 0.756 -1.877 1.00 83.56 112 SER A CA 1
ATOM 901 C C . SER A 1 112 ? 3.233 1.716 -1.365 1.00 83.56 112 SER A C 1
ATOM 903 O O . SER A 1 112 ? 3.439 2.413 -0.373 1.00 83.56 112 SER A O 1
ATOM 905 N N . THR A 1 113 ? 2.083 1.748 -2.035 1.00 85.00 113 THR A N 1
ATOM 906 C CA . THR A 1 113 ? 0.922 2.551 -1.624 1.00 85.00 113 THR A CA 1
ATOM 907 C C . THR A 1 113 ? -0.285 1.646 -1.428 1.00 85.00 113 THR A C 1
ATOM 909 O O . THR A 1 113 ? -0.435 0.644 -2.128 1.00 85.00 113 THR A O 1
ATOM 912 N N . CYS A 1 114 ? -1.141 1.995 -0.471 1.00 83.81 114 CYS A N 1
ATOM 913 C CA . CYS A 1 114 ? -2.376 1.272 -0.192 1.00 83.81 114 CYS A CA 1
ATOM 914 C C . CYS A 1 114 ? -3.574 2.088 -0.676 1.00 83.81 114 CYS A C 1
ATOM 916 O O . CYS A 1 114 ? -3.581 3.316 -0.591 1.00 83.81 114 CYS A O 1
ATOM 918 N N . ARG A 1 115 ? -4.600 1.395 -1.167 1.00 86.81 115 ARG A N 1
ATOM 919 C CA . ARG A 1 115 ? -5.891 1.976 -1.539 1.00 86.81 115 ARG A CA 1
ATOM 920 C C . ARG A 1 115 ? -6.995 1.037 -1.078 1.00 86.81 115 ARG A C 1
ATOM 922 O O . ARG A 1 115 ? -6.807 -0.176 -1.083 1.00 86.81 115 ARG A O 1
ATOM 929 N N . TYR A 1 116 ? -8.146 1.598 -0.740 1.00 87.81 116 TYR A N 1
ATOM 930 C CA . TYR A 1 116 ? -9.364 0.825 -0.547 1.00 87.81 116 TYR A CA 1
ATOM 931 C C . TYR A 1 116 ? -9.784 0.104 -1.830 1.00 87.81 116 TYR A C 1
ATOM 933 O O . TYR A 1 116 ? -9.798 0.687 -2.915 1.00 87.81 116 TYR A O 1
ATOM 941 N N . VAL A 1 117 ? -10.150 -1.167 -1.701 1.00 88.31 117 VAL A N 1
ATOM 942 C CA . VAL A 1 117 ? -10.651 -1.996 -2.799 1.00 88.31 117 VAL A CA 1
ATOM 943 C C . VAL A 1 117 ? -11.986 -2.582 -2.357 1.00 88.31 117 VAL A C 1
ATOM 945 O O . VAL A 1 117 ? -12.092 -3.074 -1.239 1.00 88.31 117 VAL A O 1
ATOM 948 N N . GLY A 1 118 ? -13.008 -2.510 -3.213 1.00 87.75 118 GLY A N 1
ATOM 949 C CA . GLY A 1 118 ? -14.322 -3.099 -2.925 1.00 87.75 118 GLY A CA 1
ATOM 950 C C . GLY A 1 118 ? -15.173 -2.348 -1.891 1.00 87.75 118 GLY A C 1
ATOM 951 O O . GLY A 1 118 ? -16.120 -2.922 -1.366 1.00 87.75 118 GLY A O 1
ATOM 952 N N . ILE A 1 119 ? -14.861 -1.080 -1.601 1.00 87.19 119 ILE A N 1
ATOM 953 C CA . ILE A 1 119 ? -15.683 -0.219 -0.738 1.00 87.19 119 ILE A CA 1
ATOM 954 C C . ILE A 1 119 ? -16.762 0.485 -1.570 1.00 87.19 119 ILE A C 1
ATOM 956 O O . ILE A 1 119 ? -16.480 1.018 -2.644 1.00 87.19 119 ILE A O 1
ATOM 960 N N . THR A 1 120 ? -18.002 0.487 -1.072 1.00 90.12 120 THR A N 1
ATOM 961 C CA . THR A 1 120 ? -19.108 1.262 -1.655 1.00 90.12 120 THR A CA 1
ATOM 962 C C . THR A 1 120 ? -18.957 2.745 -1.316 1.00 90.12 120 THR A C 1
ATOM 964 O O . THR A 1 120 ? -18.409 3.090 -0.271 1.00 90.12 120 THR A O 1
ATOM 967 N N . SER A 1 121 ? -19.475 3.636 -2.169 1.00 86.38 121 SER A N 1
ATOM 968 C CA . SER A 1 121 ? -19.408 5.087 -1.926 1.00 86.38 121 SER A CA 1
ATOM 969 C C . SER A 1 121 ? -20.004 5.471 -0.572 1.00 86.38 121 SER A C 1
ATOM 971 O O . SER A 1 121 ? -19.385 6.216 0.173 1.00 86.38 121 SER A O 1
ATOM 973 N N . THR A 1 122 ? -21.148 4.885 -0.216 1.00 88.12 122 THR A N 1
ATOM 974 C CA . THR A 1 122 ? -21.809 5.111 1.074 1.00 88.12 122 THR A CA 1
ATOM 975 C C . THR A 1 122 ? -20.936 4.699 2.256 1.00 88.12 122 THR A C 1
ATOM 977 O O . THR A 1 122 ? -20.927 5.392 3.260 1.00 88.12 122 THR A O 1
ATOM 980 N N . LEU A 1 123 ? -20.193 3.591 2.163 1.00 86.38 123 LEU A N 1
ATOM 981 C CA . LEU A 1 123 ? -19.332 3.130 3.257 1.00 86.38 123 LEU A CA 1
ATOM 982 C C . LEU A 1 123 ? -18.082 4.008 3.419 1.00 86.38 123 LEU A C 1
ATOM 984 O O . LEU A 1 123 ? -17.564 4.135 4.527 1.00 86.38 123 LEU A O 1
ATOM 988 N N . MET A 1 124 ? -17.615 4.625 2.332 1.00 86.69 124 MET A N 1
ATOM 989 C CA . MET A 1 124 ? -16.433 5.489 2.330 1.00 86.69 124 MET A CA 1
ATOM 990 C C . MET A 1 124 ? -16.581 6.684 3.283 1.00 86.69 124 MET A C 1
ATOM 992 O O . MET A 1 124 ? -15.597 7.096 3.887 1.00 86.69 124 MET A O 1
ATOM 996 N N . ASP A 1 125 ? -17.806 7.184 3.465 1.00 87.38 125 ASP A N 1
ATOM 997 C CA . ASP A 1 125 ? -18.105 8.314 4.354 1.00 87.38 125 ASP A CA 1
ATOM 998 C C . ASP A 1 125 ? -18.015 7.945 5.848 1.00 87.38 125 ASP A C 1
ATOM 1000 O O . ASP A 1 125 ? -17.881 8.822 6.702 1.00 87.38 125 ASP A O 1
ATOM 1004 N N . PHE A 1 126 ? -18.067 6.649 6.180 1.00 85.75 126 PHE A N 1
ATOM 1005 C CA . PHE A 1 126 ? -18.074 6.153 7.562 1.00 85.75 126 PHE A CA 1
ATOM 1006 C C . PHE A 1 126 ? -16.752 5.510 7.996 1.00 85.75 126 PHE A C 1
ATOM 1008 O O . PHE A 1 126 ? -16.562 5.250 9.187 1.00 85.75 126 PHE A O 1
ATOM 1015 N N . VAL A 1 127 ? -15.845 5.225 7.058 1.00 86.31 127 VAL A N 1
ATOM 1016 C CA . VAL A 1 127 ? -14.576 4.538 7.329 1.00 86.31 127 VAL A CA 1
ATOM 1017 C C . VAL A 1 127 ? -13.415 5.518 7.219 1.00 86.31 127 VAL A C 1
ATOM 1019 O O . VAL A 1 127 ? -13.144 6.067 6.157 1.00 86.31 127 VAL A O 1
ATOM 1022 N N . ASP A 1 128 ? -12.681 5.670 8.318 1.00 85.88 128 ASP A N 1
ATOM 1023 C CA . ASP A 1 128 ? -11.478 6.496 8.393 1.00 85.88 128 ASP A CA 1
ATOM 1024 C C . ASP A 1 128 ? -10.270 5.627 8.772 1.00 85.88 128 ASP A C 1
ATOM 1026 O O . ASP A 1 128 ? -10.281 4.942 9.800 1.00 85.88 128 ASP A O 1
ATOM 1030 N N . VAL A 1 129 ? -9.225 5.647 7.940 1.00 84.38 129 VAL A N 1
ATOM 1031 C CA . VAL A 1 129 ? -7.940 4.985 8.207 1.00 84.38 129 VAL A CA 1
ATOM 1032 C C . VAL A 1 129 ? -6.894 6.069 8.406 1.00 84.38 129 VAL A C 1
ATOM 1034 O O . VAL A 1 129 ? -6.619 6.851 7.496 1.00 84.38 129 VAL A O 1
ATOM 1037 N N . LYS A 1 130 ? -6.312 6.083 9.606 1.00 74.50 130 LYS A N 1
ATOM 1038 C CA . LYS A 1 130 ? -5.257 7.010 10.021 1.00 74.50 130 LYS A CA 1
ATOM 1039 C C . LYS A 1 130 ? -3.909 6.320 10.118 1.00 74.50 130 LYS A C 1
ATOM 1041 O O . LYS A 1 130 ? -3.888 5.137 10.528 1.00 74.50 130 LYS A O 1
#

Radius of gyration: 26.33 Å; chains: 1; bounding box: 47×55×59 Å

Organism: NCBI:txid6186

pLDDT: mean 72.14, std 22.06, range [31.45, 95.25]

Secondary structure (DSSP, 8-state):
-----TTSGGGG--S---------------------TTHHHHHT--HHHHHHHHHHHHHHHHTSS---EETTEE--S-SEEEESS-----S--TT-------EEEE-SSS-------S--HHHHTT----

Sequence (130 aa):
LTISTDRVLQKLTNRSSTKLPETDNVIYDKEKEHTNCNTYHTERCSKAEKEILQRVLQQTRENIVQPQIVAGKKFDGPSFIAKPAEIWFQNIEVDKTQKIKVTLTNASYAISTCRYVGITSTLMDFVDVK